Protein AF-M1ERI6-F1 (afdb_monomer)

Solvent-accessible surface area (backbone atoms only — not comparable to full-atom values): 4268 Å² total; per-residue (Å²): 105,71,67,24,62,77,68,72,32,66,64,58,42,48,69,60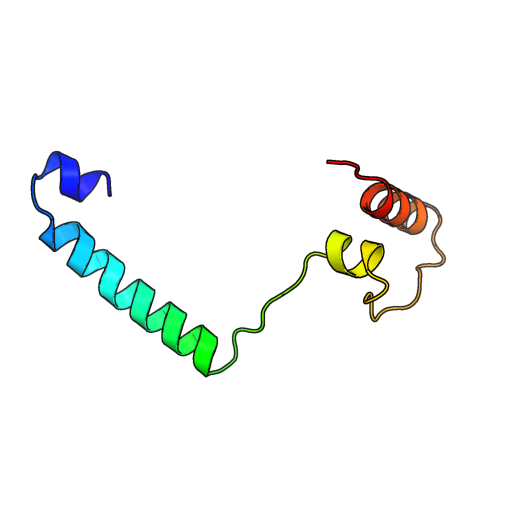,44,52,59,54,51,52,51,51,52,50,38,57,75,73,70,55,68,91,77,76,51,71,44,59,24,54,68,70,70,64,52,92,65,81,83,64,89,49,69,73,58,39,53,57,50,51,51,44,58,66,60,74,130

Structure (mmCIF, N/CA/C/O backbone):
data_AF-M1ERI6-F1
#
_entry.id   AF-M1ERI6-F1
#
loop_
_atom_site.group_PDB
_atom_site.id
_atom_site.type_symbol
_atom_site.label_atom_id
_atom_site.label_alt_id
_atom_site.label_comp_id
_atom_site.label_asym_id
_atom_site.label_entity_id
_atom_site.label_seq_id
_atom_site.pdbx_PDB_ins_code
_atom_site.Cartn_x
_atom_site.Cartn_y
_atom_site.Cartn_z
_atom_site.occupancy
_atom_site.B_iso_or_equiv
_atom_site.auth_seq_id
_atom_site.auth_comp_id
_atom_site.auth_asym_id
_atom_site.auth_atom_id
_atom_site.pdbx_PDB_model_num
ATOM 1 N N . ALA A 1 1 ? -6.860 -0.034 17.391 1.00 68.00 1 ALA A N 1
ATOM 2 C CA . ALA A 1 1 ? -6.438 -0.927 18.492 1.00 68.00 1 ALA A CA 1
ATOM 3 C C . ALA A 1 1 ? -6.375 -0.190 19.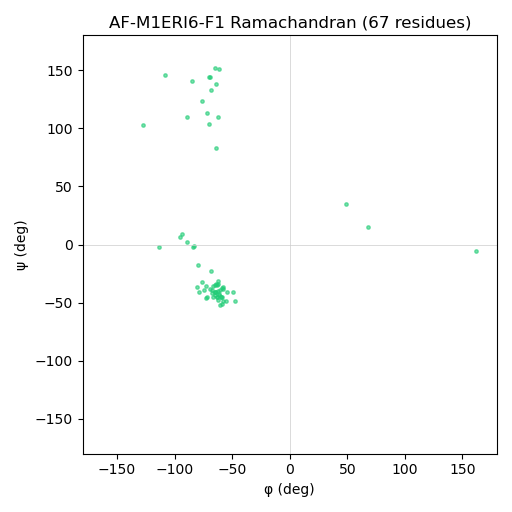830 1.00 68.00 1 ALA A C 1
ATOM 5 O O . ALA A 1 1 ? -7.062 -0.615 20.744 1.00 68.00 1 ALA A O 1
ATOM 6 N N . ALA A 1 2 ? -5.647 0.933 19.939 1.00 87.31 2 ALA A N 1
ATOM 7 C CA . ALA A 1 2 ? -5.457 1.665 21.203 1.00 87.31 2 ALA A CA 1
ATOM 8 C C . ALA A 1 2 ? -6.748 1.927 22.011 1.00 87.31 2 ALA A C 1
ATOM 10 O O . ALA A 1 2 ? -6.797 1.598 23.190 1.00 87.31 2 ALA A O 1
ATOM 11 N N . LEU A 1 3 ? -7.814 2.427 21.373 1.00 87.31 3 LEU A N 1
ATOM 12 C CA . LEU A 1 3 ? -9.086 2.717 22.051 1.00 87.31 3 LEU A CA 1
ATOM 13 C C . L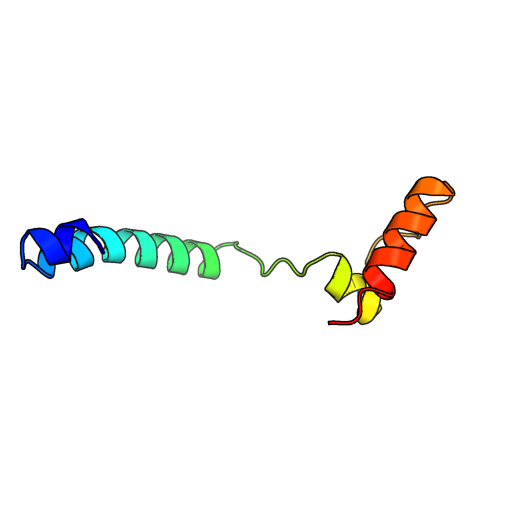EU A 1 3 ? -9.781 1.462 22.613 1.00 87.31 3 LEU A C 1
ATOM 15 O O . LEU A 1 3 ? -10.265 1.474 23.733 1.00 87.31 3 LEU A O 1
ATOM 19 N N . SER A 1 4 ? -9.776 0.356 21.866 1.00 91.62 4 SER A N 1
ATOM 20 C CA . SER A 1 4 ? -10.367 -0.917 22.305 1.00 91.62 4 SER A CA 1
ATOM 21 C C . SER A 1 4 ? -9.650 -1.498 23.533 1.00 91.62 4 SER A C 1
ATOM 23 O O . SER A 1 4 ? -10.298 -2.069 24.406 1.00 91.62 4 SER A O 1
ATOM 25 N N . ILE A 1 5 ? -8.331 -1.288 23.635 1.00 93.06 5 ILE A N 1
ATOM 26 C CA . ILE A 1 5 ? -7.511 -1.719 24.777 1.00 93.06 5 ILE A CA 1
ATOM 27 C C . ILE A 1 5 ? -7.785 -0.850 26.010 1.00 93.06 5 ILE A C 1
ATOM 29 O O . ILE A 1 5 ? -7.971 -1.389 27.099 1.00 93.06 5 ILE A O 1
ATOM 33 N N . LEU A 1 6 ? -7.833 0.478 25.841 1.00 94.50 6 LEU A N 1
ATOM 34 C CA . LEU A 1 6 ? -8.117 1.417 26.933 1.00 94.50 6 LEU A CA 1
ATOM 35 C C . LEU A 1 6 ? -9.511 1.190 27.532 1.00 94.50 6 LEU A C 1
ATOM 37 O O . LEU A 1 6 ? -9.654 1.137 28.749 1.00 94.50 6 LEU A O 1
ATOM 41 N N . GLU A 1 7 ? -10.508 0.964 26.676 1.00 92.75 7 GLU A N 1
ATOM 42 C CA . GLU A 1 7 ? -11.903 0.733 27.073 1.00 92.75 7 GLU A CA 1
ATOM 43 C C . GLU A 1 7 ? -12.200 -0.732 27.444 1.00 92.75 7 GLU A C 1
ATOM 45 O O . GLU A 1 7 ? -13.331 -1.071 27.788 1.00 92.75 7 GLU A O 1
ATOM 50 N N . LYS A 1 8 ? -11.209 -1.634 27.336 1.00 92.56 8 LYS A N 1
ATOM 51 C CA . LYS A 1 8 ? -11.360 -3.095 27.514 1.00 92.56 8 LYS A CA 1
ATOM 52 C C . LYS A 1 8 ? -12.534 -3.685 26.721 1.00 92.56 8 LYS A C 1
ATOM 54 O O . LYS A 1 8 ? -13.189 -4.630 27.160 1.00 92.56 8 LYS A O 1
ATOM 59 N N . ASN A 1 9 ? -12.796 -3.129 25.542 1.00 94.25 9 ASN A N 1
ATOM 60 C CA . ASN A 1 9 ? -13.939 -3.489 24.723 1.00 94.25 9 ASN A CA 1
ATOM 61 C C . ASN A 1 9 ? -13.501 -3.855 23.302 1.00 94.25 9 ASN A C 1
ATOM 63 O O . ASN A 1 9 ? -13.240 -2.991 22.459 1.00 94.25 9 ASN A O 1
ATOM 67 N N . ASN A 1 10 ? -13.467 -5.158 23.021 1.00 91.19 10 ASN A N 1
ATOM 68 C CA . ASN A 1 10 ? -13.076 -5.707 21.720 1.00 91.19 10 ASN A CA 1
ATOM 69 C C . ASN A 1 10 ? -14.091 -5.387 20.610 1.00 91.19 10 ASN A C 1
ATOM 71 O O . ASN A 1 10 ? -13.718 -5.318 19.439 1.00 91.19 10 ASN A O 1
ATOM 75 N N . TYR A 1 11 ? -15.349 -5.105 20.968 1.00 94.88 11 TYR A N 1
ATOM 76 C CA . TYR A 1 11 ? -16.389 -4.726 20.010 1.00 94.88 11 TYR A CA 1
ATOM 77 C C . TYR A 1 11 ? -16.051 -3.422 19.279 1.00 94.88 11 TYR A C 1
ATOM 79 O O . TYR A 1 11 ? -16.367 -3.265 18.101 1.00 94.88 11 TYR A O 1
ATOM 87 N N . ILE A 1 12 ? -15.343 -2.499 19.943 1.00 92.81 12 ILE A N 1
ATOM 88 C CA . ILE A 1 12 ? -14.865 -1.252 19.327 1.00 92.81 12 ILE A CA 1
ATOM 89 C C . ILE A 1 12 ? -13.918 -1.566 18.166 1.00 92.81 12 ILE A C 1
ATOM 91 O O . ILE A 1 12 ? -14.012 -0.964 17.098 1.00 92.81 12 ILE A O 1
ATOM 95 N N . GLN A 1 13 ? -13.008 -2.526 18.346 1.00 93.12 13 GLN A N 1
ATOM 96 C CA . GLN A 1 13 ? -12.100 -2.939 17.283 1.00 93.12 13 GLN A CA 1
ATOM 97 C C . GLN A 1 13 ? -12.857 -3.613 16.136 1.00 93.12 13 GLN A C 1
ATOM 99 O O . GLN A 1 13 ? -12.599 -3.283 14.982 1.00 93.12 13 GLN A O 1
ATOM 104 N N . GLU A 1 14 ? -13.790 -4.516 16.433 1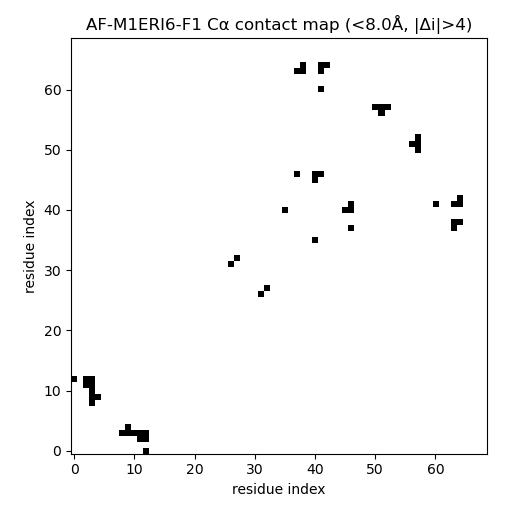.00 92.75 14 GLU A N 1
ATOM 105 C CA . GLU A 1 14 ? -14.576 -5.203 15.405 1.00 92.75 14 GLU A CA 1
ATOM 106 C C . GLU A 1 14 ? -15.421 -4.220 14.584 1.00 92.75 14 GLU A C 1
ATOM 108 O O . GLU A 1 14 ? -15.360 -4.228 13.355 1.00 92.75 14 GLU A O 1
ATOM 113 N N . THR A 1 15 ? -16.132 -3.314 15.258 1.00 94.00 15 THR A N 1
ATOM 114 C CA . THR A 1 15 ? -16.980 -2.290 14.629 1.00 94.00 15 THR A CA 1
ATOM 115 C C . THR A 1 15 ? -16.182 -1.403 13.676 1.00 94.00 15 THR A C 1
ATOM 117 O O . THR A 1 15 ? -16.668 -1.048 12.606 1.00 94.00 15 THR A O 1
ATOM 120 N N . LEU A 1 16 ? -14.937 -1.070 14.033 1.00 91.38 16 LEU A N 1
ATOM 121 C CA . LEU A 1 16 ? -14.060 -0.260 13.189 1.00 91.38 16 LEU A CA 1
ATOM 122 C C . LEU A 1 16 ? -13.417 -1.068 12.053 1.00 91.38 16 LEU A C 1
ATOM 124 O O . LEU A 1 16 ? -13.295 -0.565 10.938 1.00 91.38 16 LEU A O 1
ATOM 128 N N . LEU A 1 17 ? -12.978 -2.303 12.312 1.00 93.62 17 LEU A N 1
ATOM 129 C CA . LEU A 1 17 ? -12.225 -3.094 11.334 1.00 93.62 17 LEU A CA 1
ATOM 130 C C . LEU A 1 17 ? -13.112 -3.776 10.295 1.00 93.62 17 LEU A C 1
ATOM 132 O O . LEU A 1 17 ? -12.716 -3.853 9.134 1.00 93.62 17 LEU A O 1
ATOM 136 N N . ARG A 1 18 ? -14.303 -4.245 10.673 1.00 95.31 18 ARG A N 1
ATOM 137 C CA . ARG A 1 18 ? -15.219 -4.961 9.777 1.00 95.31 18 ARG A CA 1
ATOM 138 C C . ARG A 1 18 ? -15.567 -4.182 8.496 1.00 95.31 18 ARG A C 1
ATOM 140 O O . ARG A 1 18 ? -15.423 -4.760 7.418 1.00 95.31 18 ARG A O 1
ATOM 147 N N . PRO A 1 19 ? -15.960 -2.892 8.541 1.00 96.38 19 PRO A N 1
ATOM 148 C CA . PRO A 1 19 ? -16.218 -2.132 7.317 1.00 96.38 19 PRO A CA 1
ATOM 149 C C . PRO A 1 19 ? -14.944 -1.895 6.496 1.00 96.38 19 PRO A C 1
ATOM 151 O O . PRO A 1 19 ? -14.993 -1.957 5.271 1.00 96.38 19 PRO A O 1
ATOM 154 N N . LEU A 1 20 ? -13.789 -1.686 7.138 1.00 94.94 20 LEU A N 1
ATOM 155 C CA . LEU A 1 20 ? -12.514 -1.513 6.431 1.00 94.94 20 LEU A CA 1
ATOM 156 C C . LEU A 1 20 ? -12.099 -2.787 5.688 1.00 94.94 20 LEU A C 1
ATOM 158 O O . LEU A 1 20 ? -11.639 -2.717 4.551 1.00 94.94 20 LEU A O 1
ATOM 162 N N . GLN A 1 21 ? -12.299 -3.951 6.307 1.00 94.31 21 GLN A N 1
ATOM 163 C CA . GLN A 1 21 ? -12.063 -5.247 5.678 1.00 94.31 21 GLN A CA 1
ATOM 164 C C . GLN A 1 21 ? -12.995 -5.465 4.486 1.00 94.31 21 GLN A C 1
ATOM 166 O O . GLN A 1 21 ? -12.517 -5.859 3.427 1.00 94.31 21 GLN A O 1
ATOM 171 N N . ALA A 1 22 ? -14.287 -5.155 4.633 1.00 95.56 22 ALA A N 1
ATOM 172 C CA . ALA A 1 22 ? -15.261 -5.258 3.547 1.00 95.56 22 ALA A CA 1
ATOM 173 C C . ALA A 1 22 ? -14.936 -4.317 2.373 1.00 95.56 22 ALA A C 1
ATOM 175 O O . ALA A 1 22 ? -15.043 -4.700 1.211 1.00 95.56 22 ALA A O 1
ATOM 176 N N . LEU A 1 23 ? -14.490 -3.091 2.659 1.00 93.94 23 LEU A N 1
ATOM 177 C CA . LEU A 1 23 ? -14.037 -2.164 1.622 1.00 93.94 23 LEU A CA 1
ATOM 178 C C . LEU A 1 23 ? -12.789 -2.686 0.913 1.00 93.94 23 LEU A C 1
ATOM 180 O O . LEU A 1 23 ? -12.706 -2.621 -0.310 1.00 93.94 23 LEU A O 1
ATOM 184 N N . CYS A 1 24 ? -11.830 -3.222 1.664 1.00 91.81 24 CYS A N 1
ATOM 185 C CA . CYS A 1 24 ? -10.600 -3.749 1.092 1.00 91.81 24 CYS A CA 1
ATOM 186 C C . CYS A 1 24 ? -10.864 -5.001 0.241 1.00 91.81 24 CYS A C 1
ATOM 188 O O . CYS A 1 24 ? -10.332 -5.110 -0.862 1.00 91.81 24 CYS A O 1
ATOM 190 N N . SER A 1 25 ? -11.733 -5.912 0.693 1.00 92.38 25 SER A N 1
ATOM 191 C CA . SER A 1 25 ? -12.125 -7.088 -0.091 1.00 92.38 25 SER A CA 1
ATOM 192 C C . SER A 1 25 ? -12.853 -6.689 -1.371 1.00 92.38 25 SER A C 1
ATOM 194 O O . SER A 1 25 ? -12.495 -7.175 -2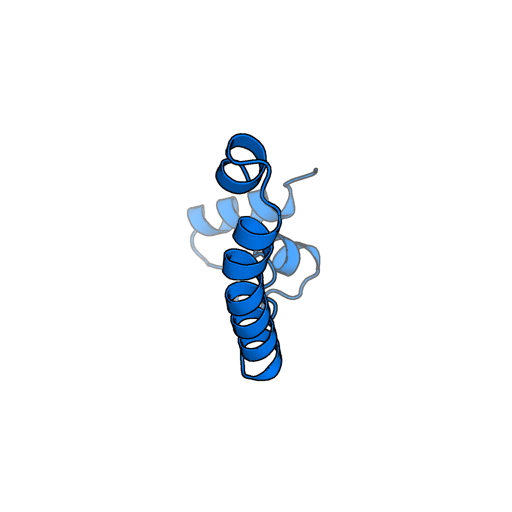.442 1.00 92.38 25 SER A O 1
ATOM 196 N N . PHE A 1 26 ? -13.795 -5.746 -1.289 1.00 94.19 26 PHE A N 1
ATOM 197 C CA . PHE A 1 26 ? -14.481 -5.211 -2.462 1.00 94.19 26 PHE A CA 1
ATOM 198 C C . PHE A 1 26 ? -13.490 -4.573 -3.444 1.00 94.19 26 PHE A C 1
ATOM 200 O O . PHE A 1 26 ? -13.523 -4.848 -4.641 1.00 94.19 26 PHE A O 1
ATOM 207 N N . GLN A 1 27 ? -12.551 -3.767 -2.946 1.00 91.19 27 GLN A N 1
ATOM 208 C CA . GLN A 1 27 ? -11.502 -3.172 -3.770 1.00 91.19 27 GLN A CA 1
ATOM 209 C C . GLN A 1 27 ? -10.675 -4.245 -4.488 1.00 91.19 27 GLN A C 1
ATOM 211 O O . GLN A 1 27 ? -10.503 -4.151 -5.702 1.00 91.19 27 GLN A O 1
ATOM 216 N N . LEU A 1 28 ? -10.213 -5.282 -3.783 1.00 88.56 28 LEU A N 1
ATOM 217 C CA . LEU A 1 28 ? -9.446 -6.388 -4.373 1.00 88.56 28 LEU A CA 1
ATOM 218 C C . LEU A 1 28 ? -10.247 -7.176 -5.422 1.00 88.56 28 LEU A C 1
ATOM 220 O O . LEU A 1 28 ? -9.672 -7.616 -6.413 1.00 88.56 28 LEU A O 1
ATOM 224 N N . GLN A 1 29 ? -11.560 -7.325 -5.235 1.00 90.62 29 GLN A N 1
ATOM 225 C CA . GLN A 1 29 ? -12.440 -8.032 -6.171 1.00 90.62 29 GLN A CA 1
ATOM 226 C C . GLN A 1 29 ? -12.779 -7.214 -7.425 1.00 90.62 29 GLN A C 1
ATOM 228 O O . GLN A 1 29 ? -12.954 -7.791 -8.496 1.00 90.62 29 GLN A O 1
ATOM 233 N N . HIS A 1 30 ? -12.872 -5.885 -7.310 1.00 90.12 30 HIS A N 1
ATOM 234 C CA . HIS A 1 30 ? -13.460 -5.039 -8.356 1.00 90.12 30 HIS A CA 1
ATOM 235 C C . HIS A 1 30 ? -12.493 -4.077 -9.060 1.00 90.12 30 HIS A C 1
ATOM 237 O O . HIS A 1 30 ? -12.912 -3.390 -9.989 1.00 90.12 30 HIS A O 1
ATOM 243 N N . GLY A 1 31 ? -11.208 -4.012 -8.691 1.00 79.38 31 GLY A N 1
ATOM 244 C CA . GLY A 1 31 ? -10.252 -3.233 -9.495 1.00 79.38 31 GLY A CA 1
ATOM 245 C C . GLY A 1 31 ? -8.938 -2.827 -8.840 1.00 79.38 31 GLY A C 1
ATOM 246 O O . GLY A 1 31 ? -8.071 -2.276 -9.520 1.00 79.38 31 GLY A O 1
ATOM 247 N N . ALA A 1 32 ? -8.743 -3.085 -7.548 1.00 89.19 32 ALA A N 1
ATOM 248 C CA . ALA A 1 32 ? -7.459 -2.860 -6.905 1.00 89.19 32 ALA A CA 1
ATOM 249 C C . ALA A 1 32 ? -6.445 -3.883 -7.420 1.00 89.19 32 ALA A C 1
ATOM 251 O O . ALA A 1 32 ? -6.440 -5.052 -7.046 1.00 89.19 32 ALA A O 1
ATOM 252 N N . GLN A 1 33 ? -5.569 -3.415 -8.302 1.00 81.00 33 GLN A N 1
ATOM 253 C CA . GLN A 1 33 ? -4.463 -4.203 -8.816 1.00 81.00 33 GLN A CA 1
ATOM 254 C C . GLN A 1 33 ? -3.270 -4.131 -7.866 1.00 81.00 33 GLN A C 1
ATOM 256 O O . GLN A 1 33 ? -2.926 -3.064 -7.347 1.00 81.00 33 GLN A O 1
ATOM 261 N N . ILE A 1 34 ? -2.585 -5.261 -7.698 1.00 80.81 34 ILE A N 1
ATOM 262 C CA . ILE A 1 34 ? -1.309 -5.315 -6.985 1.00 80.81 34 ILE A CA 1
ATOM 263 C C . ILE A 1 34 ? -0.299 -4.455 -7.753 1.00 80.81 34 ILE A C 1
ATOM 265 O O . ILE A 1 34 ? 0.147 -4.802 -8.847 1.00 80.81 34 ILE A O 1
ATOM 269 N N . ARG A 1 35 ? 0.075 -3.308 -7.179 1.00 87.62 35 ARG A N 1
ATOM 270 C CA . ARG A 1 35 ? 1.108 -2.435 -7.740 1.00 87.62 35 ARG A CA 1
ATOM 271 C C . ARG A 1 35 ? 2.470 -2.855 -7.204 1.00 87.62 35 ARG A C 1
ATOM 273 O O . ARG A 1 35 ? 2.801 -2.594 -6.051 1.00 87.62 35 ARG A O 1
ATOM 280 N N . LEU A 1 36 ? 3.291 -3.432 -8.073 1.00 91.75 36 LEU A N 1
ATOM 281 C CA . LEU A 1 36 ? 4.692 -3.702 -7.764 1.00 91.75 36 LEU A CA 1
ATOM 282 C C . LEU A 1 36 ? 5.488 -2.395 -7.685 1.00 91.75 36 LEU A C 1
ATOM 284 O O . LEU A 1 36 ? 5.242 -1.437 -8.430 1.00 91.75 36 LEU A O 1
ATOM 288 N N . SER A 1 37 ? 6.461 -2.353 -6.774 1.00 93.00 37 SER A N 1
ATOM 289 C CA . SER A 1 37 ? 7.357 -1.207 -6.665 1.00 93.00 37 SER A CA 1
ATOM 290 C C . SER A 1 37 ? 8.205 -1.080 -7.932 1.00 93.00 37 SER A C 1
ATOM 292 O O . SER A 1 37 ? 8.520 -2.061 -8.608 1.00 93.00 37 SER A O 1
ATOM 294 N N . LYS A 1 38 ? 8.615 0.149 -8.256 1.00 92.62 38 LYS A N 1
ATOM 295 C CA . LYS A 1 38 ? 9.503 0.388 -9.401 1.00 92.62 38 LYS A CA 1
ATOM 296 C C . LYS A 1 38 ? 10.812 -0.400 -9.276 1.00 92.62 38 LYS A C 1
ATOM 298 O O . LYS A 1 38 ? 11.319 -0.878 -10.280 1.00 92.62 38 LYS A O 1
ATOM 303 N N . GLU A 1 39 ? 11.331 -0.535 -8.059 1.00 93.88 39 GLU A N 1
ATOM 304 C CA . GLU A 1 39 ? 12.505 -1.353 -7.752 1.00 93.88 39 GLU A CA 1
ATOM 305 C C . GLU A 1 39 ? 12.294 -2.819 -8.142 1.00 93.88 39 GLU A C 1
ATOM 307 O O . GLU A 1 39 ? 13.097 -3.371 -8.889 1.00 93.88 39 GLU A O 1
ATOM 312 N N . HIS A 1 40 ? 11.189 -3.426 -7.700 1.00 93.88 40 HIS A N 1
ATOM 313 C CA . HIS A 1 40 ? 10.863 -4.813 -8.020 1.00 93.88 40 HIS A CA 1
ATOM 314 C C . HIS A 1 40 ? 10.740 -5.024 -9.534 1.00 93.88 40 HIS A C 1
ATOM 316 O O . HIS A 1 40 ? 11.310 -5.965 -10.082 1.00 93.88 40 HIS A O 1
ATOM 322 N N . LEU A 1 41 ? 10.038 -4.117 -10.222 1.00 94.75 41 LEU A N 1
ATOM 323 C CA . LEU A 1 41 ? 9.884 -4.180 -11.675 1.00 94.75 41 LEU A CA 1
ATOM 324 C C . LEU A 1 41 ? 11.231 -4.102 -12.404 1.00 94.75 41 LEU A C 1
ATOM 326 O O . LEU A 1 41 ? 11.424 -4.801 -13.392 1.00 94.75 41 LEU A O 1
ATOM 330 N N . LEU A 1 42 ? 12.159 -3.265 -11.932 1.00 93.56 42 LEU A N 1
ATOM 331 C CA . LEU A 1 42 ? 13.483 -3.125 -12.542 1.00 93.56 42 LEU A CA 1
ATOM 332 C C . LEU A 1 42 ? 14.369 -4.350 -12.285 1.00 93.56 42 LEU A C 1
ATOM 334 O O . LEU A 1 42 ? 14.983 -4.843 -13.225 1.00 93.56 42 LEU A O 1
ATOM 338 N N . LYS A 1 43 ? 14.409 -4.863 -11.049 1.00 91.56 43 LYS A N 1
ATOM 339 C CA . LYS A 1 43 ? 15.224 -6.037 -10.684 1.00 91.56 43 LYS A CA 1
ATOM 340 C C . LYS A 1 43 ? 14.803 -7.307 -11.425 1.00 91.56 43 LYS A C 1
ATOM 342 O O . LYS A 1 43 ? 15.659 -8.098 -11.796 1.00 91.56 43 LYS A O 1
ATOM 347 N N . ASN A 1 44 ? 13.505 -7.464 -11.680 1.00 93.62 44 ASN A N 1
ATOM 348 C CA . ASN A 1 44 ? 12.952 -8.642 -12.350 1.00 93.62 44 ASN A CA 1
ATOM 349 C C . ASN A 1 44 ? 12.757 -8.459 -13.865 1.00 93.62 44 ASN A C 1
ATOM 351 O O . ASN A 1 44 ? 12.146 -9.308 -14.504 1.00 93.62 44 ASN A O 1
ATOM 355 N N . GLY A 1 45 ? 13.208 -7.343 -14.450 1.00 91.88 45 GLY A N 1
ATOM 356 C CA . GLY A 1 45 ? 13.062 -7.089 -15.890 1.00 91.88 45 GLY A CA 1
ATOM 357 C C . GLY A 1 45 ? 11.618 -6.860 -16.370 1.00 91.88 45 GLY A C 1
ATOM 358 O O . GLY A 1 45 ? 11.363 -6.882 -17.568 1.00 91.88 45 GLY A O 1
ATOM 359 N N . LEU A 1 46 ? 10.672 -6.600 -15.461 1.00 94.75 46 LEU A N 1
ATOM 360 C CA . LEU A 1 46 ? 9.244 -6.388 -15.749 1.00 94.75 46 LEU A CA 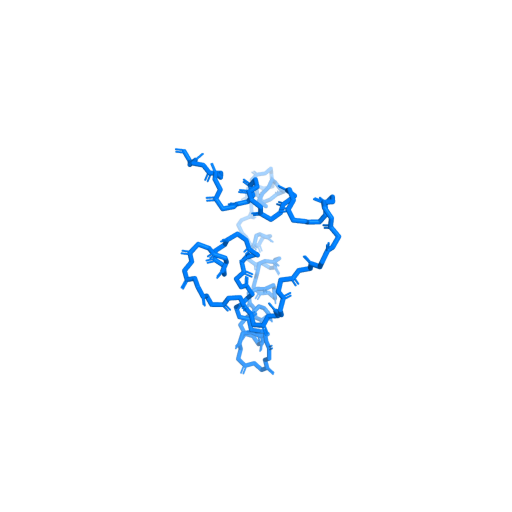1
ATOM 361 C C . LEU A 1 46 ? 8.876 -4.907 -15.942 1.00 94.75 46 LEU A C 1
ATOM 363 O O . LEU A 1 46 ? 7.698 -4.552 -15.963 1.00 94.75 46 LEU A O 1
ATOM 367 N N . TYR A 1 47 ? 9.858 -4.003 -16.012 1.00 94.94 47 TYR A N 1
ATOM 368 C CA . TYR A 1 47 ? 9.593 -2.571 -16.129 1.00 94.94 47 TYR A CA 1
ATOM 369 C C . TYR A 1 47 ? 9.064 -2.220 -17.534 1.00 94.94 47 TYR A C 1
ATOM 371 O O . TYR A 1 47 ? 9.820 -2.286 -18.500 1.00 94.94 47 TYR A O 1
ATOM 379 N N . PRO A 1 48 ? 7.798 -1.778 -17.680 1.00 94.25 48 PRO A N 1
ATOM 380 C CA . PRO A 1 48 ? 7.136 -1.722 -18.988 1.00 94.25 48 PRO A CA 1
ATOM 381 C C . PRO A 1 48 ? 7.472 -0.462 -19.798 1.00 94.25 48 PRO A C 1
ATOM 383 O O . PRO A 1 48 ? 6.945 -0.264 -20.888 1.00 94.25 48 PRO A O 1
ATOM 386 N N . LYS A 1 49 ? 8.282 0.451 -19.249 1.00 94.44 49 LYS A N 1
ATOM 387 C CA . LYS A 1 49 ? 8.594 1.739 -19.879 1.00 94.44 49 LYS A CA 1
ATOM 388 C C . LYS A 1 49 ? 10.034 1.747 -20.380 1.00 94.44 49 LYS A C 1
ATOM 390 O O . LYS A 1 49 ? 10.906 1.215 -19.695 1.00 94.44 49 LYS A O 1
ATOM 395 N N . PRO A 1 50 ? 10.313 2.424 -21.506 1.00 93.62 50 PRO A N 1
ATOM 396 C CA . PRO A 1 50 ? 11.676 2.565 -21.991 1.00 93.62 50 PRO A CA 1
ATOM 397 C C . PRO A 1 50 ? 12.550 3.305 -20.975 1.00 93.62 50 PRO A C 1
ATOM 399 O O . PRO A 1 50 ? 12.081 4.165 -20.215 1.00 93.62 50 PRO A O 1
ATOM 402 N N . MET A 1 51 ? 13.843 2.990 -20.993 1.00 92.44 51 MET A N 1
ATOM 403 C CA . MET A 1 51 ? 14.812 3.655 -20.133 1.00 92.44 51 MET A CA 1
ATOM 404 C C . MET A 1 51 ? 14.915 5.147 -20.487 1.00 92.4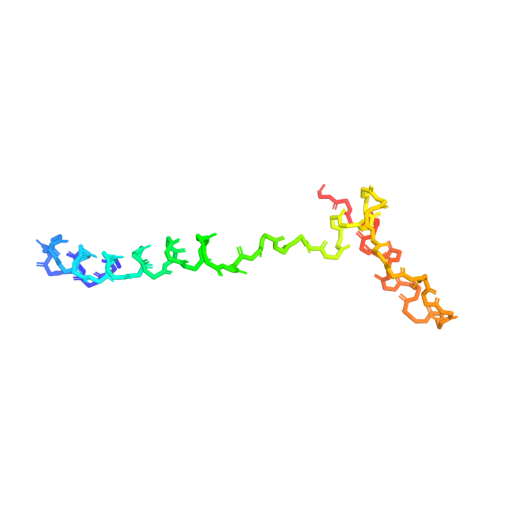4 51 MET A C 1
ATOM 406 O O . MET A 1 51 ? 14.915 5.523 -21.663 1.00 92.44 51 MET A O 1
ATOM 410 N N . PRO A 1 52 ? 14.981 6.036 -19.482 1.00 94.56 52 PRO A N 1
ATOM 411 C CA . PRO A 1 52 ? 15.070 7.465 -19.725 1.00 94.56 52 PRO A CA 1
ATOM 412 C C . PRO A 1 52 ? 16.429 7.820 -20.334 1.00 94.56 52 PRO A C 1
ATOM 414 O O . PRO A 1 52 ? 17.453 7.304 -19.913 1.00 94.56 52 PRO A O 1
ATOM 417 N N . LYS A 1 53 ? 16.467 8.790 -21.250 1.00 95.44 53 LYS A N 1
ATOM 418 C CA . LYS A 1 53 ? 17.731 9.282 -21.837 1.00 95.44 53 LYS A CA 1
ATOM 419 C C . LYS A 1 53 ? 18.488 10.269 -20.932 1.00 95.44 53 LYS A C 1
ATOM 421 O O . LYS A 1 53 ? 19.669 10.530 -21.122 1.00 95.44 53 LYS A O 1
ATOM 426 N N . ASN A 1 54 ? 17.810 10.855 -19.943 1.00 97.12 54 ASN A N 1
ATOM 427 C CA . ASN A 1 54 ? 18.402 11.854 -19.051 1.00 97.12 54 ASN A CA 1
ATOM 428 C C . ASN A 1 54 ? 19.322 11.193 -18.005 1.00 97.12 54 ASN A C 1
ATOM 430 O O . ASN A 1 54 ? 18.847 10.399 -17.188 1.00 97.12 54 ASN A O 1
ATOM 434 N N . LYS A 1 55 ? 20.596 11.616 -17.958 1.00 96.75 55 LYS A N 1
ATOM 435 C CA . LYS A 1 55 ? 21.629 11.125 -17.021 1.00 96.75 55 LYS A CA 1
ATOM 436 C C . LYS A 1 55 ? 21.182 11.101 -15.555 1.00 96.75 55 LYS A C 1
ATOM 438 O O . LYS A 1 55 ? 21.458 10.145 -14.839 1.00 96.75 55 LYS A O 1
ATOM 443 N N . ARG A 1 56 ? 20.463 12.127 -15.081 1.00 96.75 56 ARG A N 1
ATOM 444 C CA . ARG A 1 56 ? 19.960 12.177 -13.693 1.00 96.75 56 ARG A CA 1
ATOM 445 C C . ARG A 1 56 ? 18.932 11.077 -13.425 1.00 96.75 56 ARG A C 1
ATOM 447 O O . ARG A 1 56 ? 18.936 10.485 -12.350 1.00 96.75 56 ARG A O 1
ATOM 454 N N . LYS A 1 57 ? 18.038 10.814 -14.383 1.00 94.69 57 LYS A N 1
ATOM 455 C CA . LYS A 1 57 ? 17.001 9.780 -14.243 1.00 94.69 57 LYS A CA 1
ATOM 456 C C . LYS A 1 57 ? 17.589 8.371 -14.350 1.00 94.69 57 LYS A C 1
ATOM 458 O O . LYS A 1 57 ? 17.125 7.505 -13.616 1.00 94.69 57 LYS A O 1
ATOM 463 N N .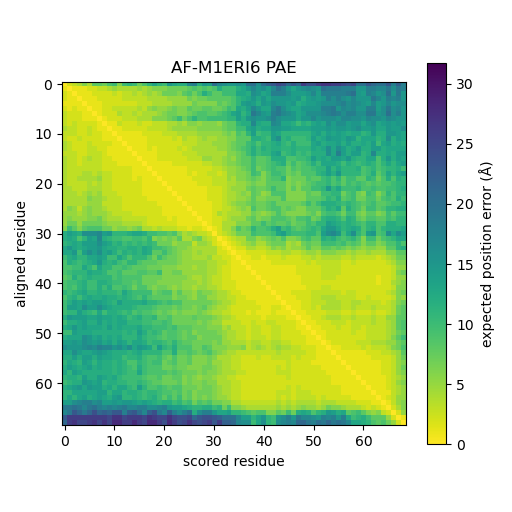 LEU A 1 58 ? 18.604 8.178 -15.197 1.00 94.44 58 LEU A N 1
ATOM 464 C CA . LEU A 1 58 ? 19.360 6.924 -15.288 1.00 94.44 58 LEU A CA 1
ATOM 465 C C . LEU A 1 58 ? 20.035 6.586 -13.961 1.00 94.44 58 LEU A C 1
ATOM 467 O O . LEU A 1 58 ? 19.722 5.547 -13.395 1.00 94.44 58 LEU A O 1
ATOM 471 N N . ARG A 1 59 ? 20.802 7.524 -13.385 1.00 94.38 59 ARG A N 1
ATOM 472 C CA . ARG A 1 59 ? 21.433 7.331 -12.066 1.00 94.38 59 ARG A CA 1
ATOM 473 C C . ARG A 1 59 ? 20.433 6.946 -10.977 1.00 94.38 59 ARG A C 1
ATOM 475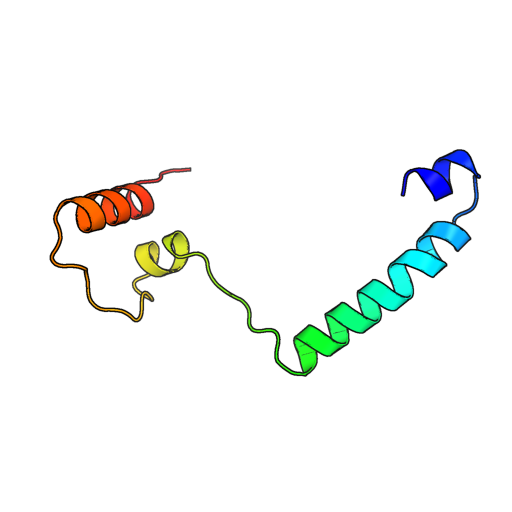 O O . ARG A 1 59 ? 20.687 6.058 -10.176 1.00 94.38 59 ARG A O 1
ATOM 482 N N . LYS A 1 60 ? 19.249 7.569 -10.962 1.00 92.88 60 LYS A N 1
ATOM 483 C CA . LYS A 1 60 ? 18.188 7.190 -10.013 1.00 92.88 60 LYS A CA 1
ATOM 484 C C . LYS A 1 60 ? 17.669 5.765 -10.247 1.00 92.88 60 LYS A C 1
ATOM 486 O O . LYS A 1 60 ? 17.273 5.117 -9.288 1.00 92.88 60 LYS A O 1
ATOM 491 N N . MET A 1 61 ? 17.608 5.293 -11.492 1.00 92.50 61 MET A N 1
ATOM 492 C CA . MET A 1 61 ? 17.190 3.920 -11.801 1.00 92.50 61 MET A CA 1
ATOM 493 C C . MET A 1 61 ? 18.275 2.901 -11.450 1.00 92.50 61 MET A C 1
ATOM 495 O O . MET A 1 61 ? 17.939 1.886 -10.855 1.00 92.50 61 MET A O 1
ATOM 499 N N . GLU A 1 62 ? 19.545 3.214 -11.701 1.00 91.00 62 GLU A N 1
ATOM 500 C CA . GLU A 1 62 ? 20.692 2.398 -11.273 1.00 91.00 62 GLU A CA 1
ATOM 501 C C . GLU A 1 62 ? 20.718 2.217 -9.751 1.00 91.00 62 GLU A C 1
ATOM 503 O O . GLU A 1 62 ? 20.833 1.096 -9.270 1.00 91.00 62 GLU A O 1
ATOM 508 N N . LEU A 1 63 ? 20.507 3.291 -8.979 1.00 92.81 63 LEU A N 1
ATOM 509 C CA . LEU A 1 63 ? 20.430 3.206 -7.515 1.00 92.81 63 LEU A CA 1
ATOM 510 C C . LEU A 1 63 ? 19.315 2.270 -7.027 1.00 92.81 63 LEU A C 1
ATOM 512 O O . LEU A 1 63 ? 19.502 1.558 -6.049 1.00 92.81 63 LEU A O 1
ATOM 516 N N . LEU A 1 64 ? 18.162 2.249 -7.703 1.00 91.88 64 LEU A N 1
ATOM 517 C CA . LEU A 1 64 ? 17.072 1.333 -7.352 1.00 91.88 64 LEU A CA 1
ATOM 518 C C . LEU A 1 64 ? 17.434 -0.122 -7.680 1.00 91.88 64 LEU A C 1
ATOM 520 O O . LEU A 1 64 ? 17.103 -1.021 -6.917 1.00 91.88 64 LEU A O 1
ATOM 524 N N . MET A 1 65 ? 18.128 -0.368 -8.790 1.00 87.81 65 MET A N 1
ATOM 525 C CA . MET A 1 65 ? 18.581 -1.716 -9.150 1.00 87.81 65 MET A CA 1
ATOM 526 C C . MET A 1 65 ? 19.648 -2.235 -8.180 1.00 87.81 65 MET A C 1
ATOM 528 O O . MET A 1 65 ? 19.589 -3.392 -7.770 1.00 87.81 65 MET A O 1
ATOM 532 N N . ASN A 1 66 ? 20.555 -1.352 -7.760 1.00 86.38 66 ASN A N 1
ATOM 533 C CA . ASN A 1 66 ? 21.693 -1.659 -6.894 1.00 86.38 66 ASN A CA 1
ATOM 534 C C . ASN A 1 66 ? 21.381 -1.533 -5.397 1.00 86.38 66 ASN A C 1
ATOM 536 O O . ASN A 1 66 ? 22.275 -1.714 -4.576 1.00 86.38 66 ASN A O 1
ATOM 540 N N . SER A 1 67 ? 20.139 -1.205 -5.031 1.00 75.81 67 SER A N 1
ATOM 541 C CA . SER A 1 67 ? 19.655 -1.215 -3.650 1.00 75.81 67 SER A CA 1
ATOM 542 C C . SER A 1 67 ? 19.684 -2.653 -3.126 1.00 75.81 67 SER A C 1
ATOM 544 O O . SER A 1 67 ? 18.689 -3.374 -3.213 1.00 75.81 67 SER A O 1
ATOM 546 N N . VAL A 1 68 ? 20.840 -3.117 -2.662 1.00 63.47 68 VAL A N 1
ATOM 547 C CA . VAL A 1 68 ? 20.972 -4.383 -1.937 1.00 63.47 68 VAL A CA 1
ATOM 548 C C . VAL A 1 68 ? 20.276 -4.202 -0.584 1.00 63.47 68 VAL A C 1
ATOM 550 O O . VAL A 1 68 ? 20.421 -3.152 0.041 1.00 63.47 68 VAL A O 1
ATOM 553 N N . LYS A 1 69 ? 19.445 -5.175 -0.198 1.00 57.66 69 LYS A N 1
ATOM 554 C CA . LYS A 1 69 ? 18.855 -5.230 1.145 1.00 57.66 69 LYS A CA 1
ATOM 555 C C . LYS A 1 69 ? 19.902 -5.650 2.161 1.00 57.66 69 LYS A C 1
ATOM 557 O O . LYS A 1 69 ? 20.702 -6.539 1.800 1.00 57.66 69 LYS A O 1
#

pLDDT: mean 90.78, std 7.15, range [57.66, 97.12]

Sequence (69 aa):
AALSILEKNNYIQETLLRPLQALCSFQLQHGAQIRLSKEHLLKNGLYPKPMPKNKRKLRKMELLMNSVK

Secondary structure (DSSP, 8-state):
-HHHHHTT-HHHHHHHHHHHHHHHHHHHHHT------HHHHHHTT---SPPPSSHHHHHHHHHHHT---

Foldseek 3Di:
DVVCVVVVHCVVVCVVVVVVVVVVVCCVVPPDDDDDDLLVCLLVVNNPDDQDPDPVSNVVSVCSPPPDD

Mean predicted aligned error: 7.35 Å

Organism: Mustela putorius furo (NCBI:txid9669)

Radius of gyration: 20.59 Å; Cα contacts (8 Å, |Δi|>4): 27; chains: 1; bounding box: 39×21×50 Å